Protein AF-A0A1U7URG5-F1 (afdb_monomer_lite)

Structure (mmCIF, N/CA/C/O backbone):
data_AF-A0A1U7URG5-F1
#
_entry.id   AF-A0A1U7URG5-F1
#
loop_
_atom_site.group_PDB
_atom_site.id
_atom_site.type_symbol
_atom_site.label_atom_id
_atom_site.label_alt_id
_atom_site.label_comp_id
_atom_site.label_asym_id
_atom_site.label_entity_id
_atom_site.label_seq_id
_atom_site.pdbx_PDB_ins_code
_atom_site.Cartn_x
_atom_site.Cartn_y
_atom_site.Cartn_z
_atom_site.occupancy
_atom_site.B_iso_or_equiv
_atom_site.auth_seq_id
_atom_site.auth_comp_id
_atom_site.auth_asym_id
_atom_site.auth_atom_id
_atom_site.pdbx_PDB_model_num
ATOM 1 N N . MET A 1 1 ? 45.554 3.160 -18.230 1.00 62.25 1 MET A N 1
ATOM 2 C CA . MET A 1 1 ? 44.450 2.730 -17.348 1.00 62.25 1 MET A CA 1
ATOM 3 C C . MET A 1 1 ? 44.588 1.233 -17.194 1.00 62.25 1 MET A C 1
ATOM 5 O O . MET A 1 1 ? 44.447 0.530 -18.188 1.00 62.25 1 MET A O 1
ATOM 9 N N . ASP A 1 2 ? 44.967 0.751 -16.015 1.00 84.00 2 ASP A N 1
ATOM 10 C CA . ASP A 1 2 ? 45.097 -0.683 -15.770 1.00 84.00 2 ASP A CA 1
ATOM 11 C C . ASP A 1 2 ? 43.785 -1.388 -16.108 1.00 84.00 2 ASP A C 1
ATOM 13 O O . ASP A 1 2 ? 42.723 -1.016 -15.608 1.00 84.00 2 ASP A O 1
ATOM 17 N N . VAL A 1 3 ? 43.851 -2.416 -16.955 1.00 86.19 3 VAL A N 1
ATOM 18 C CA . VAL A 1 3 ? 42.681 -3.203 -17.388 1.00 86.19 3 VAL A CA 1
ATOM 19 C C . VAL A 1 3 ? 41.876 -3.685 -16.177 1.00 86.19 3 VAL A C 1
ATOM 21 O O . VAL A 1 3 ? 40.649 -3.691 -16.189 1.00 86.19 3 VAL A O 1
ATOM 24 N N . LYS A 1 4 ? 42.570 -3.977 -15.074 1.00 83.50 4 LYS A N 1
ATOM 25 C CA . LYS A 1 4 ? 41.990 -4.347 -13.782 1.00 83.50 4 LYS A CA 1
ATOM 26 C C . LYS A 1 4 ? 41.081 -3.264 -13.181 1.00 83.50 4 LYS A C 1
ATOM 28 O O . LYS A 1 4 ? 40.049 -3.599 -12.607 1.00 83.50 4 LYS A O 1
ATOM 33 N N . VAL A 1 5 ? 41.424 -1.985 -13.338 1.00 86.44 5 VAL A N 1
ATOM 34 C CA . VAL A 1 5 ? 40.603 -0.849 -12.883 1.00 86.44 5 VAL A CA 1
ATOM 35 C C . VAL A 1 5 ? 39.357 -0.708 -13.755 1.00 86.44 5 VAL A C 1
ATOM 37 O O . VAL A 1 5 ? 38.270 -0.495 -13.227 1.00 86.44 5 VAL A O 1
ATOM 40 N N . ILE A 1 6 ? 39.490 -0.899 -15.070 1.00 87.62 6 ILE A N 1
ATOM 41 C CA . ILE A 1 6 ? 38.360 -0.837 -16.010 1.00 87.62 6 ILE A CA 1
ATOM 42 C C . ILE A 1 6 ? 37.364 -1.967 -15.729 1.00 87.62 6 ILE A C 1
ATOM 44 O O . ILE A 1 6 ? 36.161 -1.726 -15.667 1.00 87.62 6 ILE A O 1
ATOM 48 N N . VAL A 1 7 ? 37.860 -3.184 -15.487 1.00 90.56 7 VAL A N 1
ATOM 49 C CA . VAL A 1 7 ? 37.028 -4.344 -15.137 1.00 90.56 7 VAL A CA 1
ATOM 50 C C . VAL A 1 7 ? 36.306 -4.126 -13.806 1.00 90.56 7 VAL A C 1
ATOM 52 O O . VAL A 1 7 ? 35.104 -4.366 -13.724 1.00 90.56 7 VAL A O 1
ATOM 55 N N . MET A 1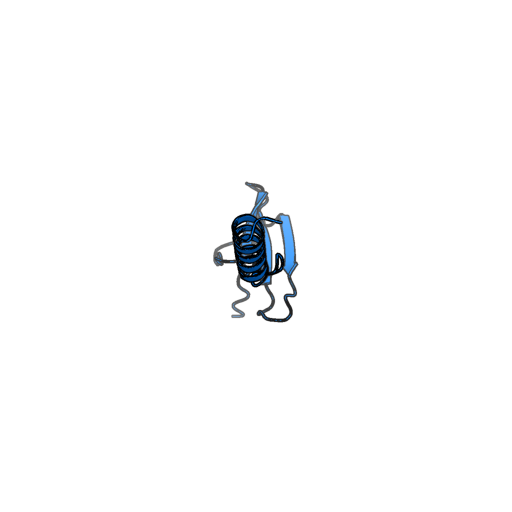 8 ? 36.999 -3.624 -12.778 1.00 89.31 8 MET A N 1
ATOM 56 C CA . MET A 1 8 ? 36.369 -3.320 -11.487 1.00 89.31 8 MET A CA 1
ATOM 57 C C . MET A 1 8 ? 35.303 -2.230 -11.608 1.00 89.31 8 MET A C 1
ATOM 59 O O . MET A 1 8 ? 34.220 -2.366 -11.044 1.00 89.31 8 MET A O 1
ATOM 63 N N . LEU A 1 9 ? 35.576 -1.176 -12.378 1.00 87.88 9 LEU A N 1
ATOM 64 C CA . LEU A 1 9 ? 34.620 -0.096 -12.602 1.00 87.88 9 LEU A CA 1
ATOM 65 C C . LEU A 1 9 ? 33.380 -0.589 -13.361 1.00 87.88 9 LEU A C 1
ATOM 67 O O . LEU A 1 9 ? 32.259 -0.275 -12.965 1.00 87.88 9 LEU A O 1
ATOM 71 N N . ALA A 1 10 ? 33.564 -1.410 -14.398 1.00 87.75 10 ALA A N 1
ATOM 72 C CA . ALA A 1 10 ? 32.464 -2.021 -15.140 1.00 87.75 10 ALA A CA 1
ATOM 73 C C . ALA A 1 10 ? 31.613 -2.948 -14.254 1.00 87.75 10 ALA A C 1
ATOM 75 O O . ALA A 1 10 ? 30.387 -2.921 -14.343 1.00 87.75 10 ALA A O 1
ATOM 76 N N . LEU A 1 11 ? 32.242 -3.719 -13.360 1.00 87.62 11 LEU A N 1
ATOM 77 C CA . LEU A 1 11 ? 31.541 -4.603 -12.425 1.00 87.62 11 LEU A CA 1
ATOM 78 C C . LEU A 1 11 ? 30.694 -3.813 -11.414 1.00 87.62 11 LEU A C 1
ATOM 80 O O . LEU A 1 11 ? 29.549 -4.174 -11.143 1.00 87.62 11 LEU A O 1
ATOM 84 N N . VAL A 1 12 ? 31.243 -2.717 -10.879 1.00 86.25 12 VAL A N 1
ATOM 85 C CA . VAL A 1 12 ? 30.535 -1.821 -9.950 1.00 86.25 12 VAL A CA 1
ATOM 86 C C . VAL A 1 12 ? 29.351 -1.151 -10.642 1.00 86.25 12 VAL A C 1
ATOM 88 O O . VAL A 1 12 ? 28.253 -1.136 -10.087 1.00 86.25 12 VAL A O 1
ATOM 91 N N . LEU A 1 13 ? 29.541 -0.652 -11.865 1.00 83.50 13 LEU A N 1
ATOM 92 C CA . LEU A 1 13 ? 28.467 -0.050 -12.656 1.00 83.50 13 LEU A CA 1
ATOM 93 C C . LEU A 1 13 ? 27.369 -1.067 -12.983 1.00 83.50 13 LEU A C 1
ATOM 95 O O . LEU A 1 13 ? 26.196 -0.770 -12.784 1.00 83.50 13 LEU A O 1
ATOM 99 N N . ALA A 1 14 ? 27.727 -2.288 -13.386 1.00 82.81 14 ALA A N 1
ATOM 100 C CA . ALA A 1 14 ? 26.756 -3.352 -13.637 1.00 82.81 14 ALA A CA 1
ATOM 101 C C . ALA A 1 14 ? 25.957 -3.711 -12.372 1.00 82.81 14 ALA A C 1
ATOM 103 O O . ALA A 1 14 ? 24.733 -3.837 -12.429 1.00 82.81 14 ALA A O 1
ATOM 104 N N . ALA A 1 15 ? 26.621 -3.820 -11.217 1.00 80.50 15 ALA A N 1
ATOM 105 C CA . ALA A 1 15 ? 25.963 -4.078 -9.939 1.00 80.50 15 ALA A CA 1
ATOM 106 C C . ALA A 1 15 ? 25.030 -2.931 -9.513 1.00 80.50 15 ALA A C 1
ATOM 108 O O . ALA A 1 15 ? 23.975 -3.187 -8.932 1.00 80.50 15 ALA A O 1
ATOM 109 N N . LEU A 1 16 ? 25.392 -1.679 -9.809 1.00 74.75 16 LEU A N 1
ATOM 110 C CA . LEU A 1 16 ? 24.541 -0.512 -9.571 1.00 74.75 16 LEU A CA 1
ATOM 111 C C . LEU A 1 16 ? 23.329 -0.504 -10.506 1.00 74.75 16 LEU A C 1
ATOM 113 O O . LEU A 1 16 ? 22.219 -0.346 -10.016 1.00 74.75 16 LEU A O 1
ATOM 117 N N . CYS A 1 17 ? 23.497 -0.778 -11.801 1.00 70.69 17 CYS A N 1
ATOM 118 C CA . CYS A 1 17 ? 22.383 -0.889 -12.750 1.00 70.69 17 CYS A CA 1
ATOM 119 C C . CYS A 1 17 ? 21.419 -2.039 -12.398 1.00 70.69 17 CYS A C 1
ATOM 121 O O . CYS A 1 17 ? 20.206 -1.889 -12.510 1.00 70.69 17 CYS A O 1
ATOM 123 N N . LEU A 1 18 ? 21.937 -3.173 -11.913 1.00 66.62 18 LEU A N 1
ATOM 124 C CA . LEU A 1 18 ? 21.125 -4.290 -11.406 1.00 66.62 18 LEU A CA 1
ATOM 125 C C . LEU A 1 18 ? 20.375 -3.939 -10.112 1.00 66.62 18 LEU A C 1
ATOM 127 O O . LEU A 1 18 ? 19.292 -4.470 -9.863 1.00 66.62 18 LEU A O 1
ATOM 131 N N . ARG A 1 19 ? 20.934 -3.051 -9.281 1.00 60.53 19 ARG A N 1
ATOM 132 C CA . ARG A 1 19 ? 20.262 -2.520 -8.085 1.00 60.53 19 ARG A CA 1
ATOM 133 C C . ARG A 1 19 ? 19.214 -1.463 -8.434 1.00 60.53 19 ARG A C 1
ATOM 135 O O . ARG A 1 19 ? 18.166 -1.449 -7.795 1.00 60.53 19 ARG A O 1
ATOM 142 N N . ASP A 1 20 ? 19.469 -0.652 -9.457 1.00 56.03 20 ASP A N 1
ATOM 143 C CA . ASP A 1 20 ? 18.567 0.395 -9.959 1.00 56.03 20 ASP A CA 1
ATOM 144 C C . ASP A 1 20 ? 17.309 -0.182 -10.637 1.00 56.03 20 ASP A C 1
ATOM 146 O O . ASP A 1 20 ? 16.270 0.466 -10.714 1.00 56.03 20 ASP A O 1
ATOM 150 N N . GLY A 1 21 ? 17.342 -1.467 -11.014 1.00 52.53 21 GLY A N 1
ATOM 151 C CA . GLY A 1 21 ? 16.164 -2.226 -11.449 1.00 52.53 21 GLY A CA 1
ATOM 152 C C . GLY A 1 21 ? 15.087 -2.429 -10.372 1.00 52.53 21 GLY A C 1
ATOM 153 O O . GLY A 1 21 ? 14.022 -2.974 -10.664 1.00 52.53 21 GLY A O 1
ATOM 154 N N . LYS A 1 22 ? 15.325 -1.999 -9.127 1.00 45.47 22 LYS A N 1
ATOM 155 C CA . LYS A 1 22 ? 14.260 -1.809 -8.139 1.00 45.47 22 LYS A CA 1
ATOM 156 C C . LYS A 1 22 ? 14.062 -0.311 -7.982 1.00 45.47 22 LYS A C 1
ATOM 158 O O . LYS A 1 22 ? 14.843 0.316 -7.265 1.00 45.47 22 LYS A O 1
ATOM 163 N N . PRO A 1 23 ? 13.036 0.271 -8.623 1.00 43.16 23 PRO A N 1
ATOM 164 C CA . PRO A 1 23 ? 12.765 1.676 -8.420 1.00 43.16 23 PRO A CA 1
ATOM 165 C C . PRO A 1 23 ? 12.557 1.908 -6.919 1.00 43.16 23 PRO A C 1
ATOM 167 O O . PRO A 1 23 ? 11.902 1.117 -6.241 1.00 43.16 23 PRO A O 1
ATOM 170 N N . VAL A 1 24 ? 13.030 3.041 -6.404 1.00 50.06 24 VAL A N 1
ATOM 171 C CA . VAL A 1 24 ? 12.595 3.604 -5.109 1.00 50.06 24 VAL A CA 1
ATOM 172 C C . VAL A 1 24 ? 11.068 3.855 -5.077 1.00 50.06 24 VAL A C 1
ATOM 174 O O . VAL A 1 24 ? 10.503 4.235 -4.060 1.00 50.06 24 VAL A O 1
ATOM 177 N N . SER A 1 25 ? 10.363 3.570 -6.175 1.00 45.59 25 SER A N 1
ATOM 178 C CA . SER A 1 25 ? 8.908 3.418 -6.277 1.00 45.59 25 SER A CA 1
ATOM 179 C C . SER A 1 25 ? 8.382 2.038 -5.844 1.00 45.59 25 SER A C 1
ATOM 181 O O . SER A 1 25 ? 7.175 1.823 -5.875 1.00 45.59 25 SER A O 1
ATOM 183 N N . LEU A 1 26 ? 9.244 1.101 -5.426 1.00 45.06 26 LEU A N 1
ATOM 184 C CA . LEU A 1 26 ? 8.890 -0.244 -4.954 1.00 45.06 26 LEU A CA 1
ATOM 185 C C . LEU A 1 26 ? 8.643 -0.328 -3.442 1.00 45.06 26 LEU A C 1
ATOM 187 O O . LEU A 1 26 ? 8.813 -1.379 -2.836 1.00 45.06 26 LEU A O 1
ATOM 191 N N . SER A 1 27 ? 8.073 0.733 -2.864 1.00 47.31 27 SER A N 1
ATOM 192 C CA . SER A 1 27 ? 7.020 0.565 -1.850 1.00 47.31 27 SER A CA 1
ATOM 193 C C . SER A 1 27 ? 5.733 0.082 -2.542 1.00 47.31 27 SER A C 1
ATOM 195 O O . SER A 1 27 ? 4.692 0.720 -2.469 1.00 47.31 27 SER A O 1
ATOM 197 N N . TYR A 1 28 ? 5.804 -1.046 -3.256 1.00 45.84 28 TYR A N 1
ATOM 198 C CA . TYR A 1 28 ? 4.651 -1.733 -3.860 1.00 45.84 28 TYR A CA 1
ATOM 199 C C . TYR A 1 28 ? 3.959 -2.662 -2.844 1.00 45.84 28 TYR A C 1
ATOM 201 O O . TYR A 1 28 ? 3.239 -3.587 -3.204 1.00 45.84 28 TYR A O 1
ATOM 209 N N . GLY A 1 29 ? 4.184 -2.436 -1.548 1.00 50.66 29 GLY A N 1
ATOM 210 C CA . GLY A 1 29 ? 3.281 -2.940 -0.528 1.00 50.66 29 GLY A CA 1
ATOM 211 C C . GLY A 1 29 ? 2.060 -2.036 -0.490 1.00 50.66 29 GLY A C 1
ATOM 212 O O . GLY A 1 29 ? 2.198 -0.814 -0.435 1.00 50.66 29 GLY A O 1
ATOM 213 N N . CYS A 1 30 ? 0.864 -2.621 -0.487 1.00 50.62 30 CYS A N 1
ATOM 214 C CA . CYS A 1 30 ? -0.310 -1.893 -0.028 1.00 50.62 30 CYS A CA 1
ATOM 215 C C . CYS A 1 30 ? 0.038 -1.224 1.318 1.00 50.62 30 CYS A C 1
ATOM 217 O O . CYS A 1 30 ? 0.586 -1.909 2.187 1.00 50.62 30 CYS A O 1
ATOM 219 N N . PRO A 1 31 ? -0.258 0.076 1.528 1.00 61.50 31 PRO A N 1
ATOM 220 C CA . PRO A 1 31 ? -0.055 0.726 2.828 1.00 61.50 31 PRO A CA 1
ATOM 221 C C . PRO A 1 31 ? -0.765 -0.030 3.964 1.00 61.50 31 PRO A C 1
ATOM 223 O O . PRO A 1 31 ? -0.398 0.095 5.130 1.00 61.50 31 PRO A O 1
ATOM 226 N N . CYS A 1 32 ? -1.741 -0.855 3.595 1.00 59.12 32 CYS A N 1
ATOM 227 C CA . CYS A 1 32 ? -2.455 -1.802 4.422 1.00 59.12 32 CYS A CA 1
ATOM 228 C C . CYS A 1 32 ? -2.031 -3.244 4.125 1.00 59.12 32 CYS A C 1
ATOM 230 O O . CYS A 1 32 ? -2.410 -3.796 3.097 1.00 59.12 32 CYS A O 1
ATOM 232 N N . GLN A 1 33 ? -1.277 -3.871 5.032 1.00 61.16 33 GLN A N 1
ATOM 233 C CA . GLN A 1 33 ? -1.044 -5.325 4.997 1.00 61.16 33 GLN A CA 1
ATOM 234 C C . GLN A 1 33 ? -2.126 -6.117 5.739 1.00 61.16 33 GLN A C 1
ATOM 236 O O . GLN A 1 33 ? -2.361 -7.274 5.412 1.00 61.16 33 GLN A O 1
ATOM 241 N N . PHE A 1 34 ? -2.785 -5.499 6.723 1.00 62.09 34 PHE A N 1
ATOM 242 C CA . PHE A 1 34 ? -3.782 -6.145 7.569 1.00 62.09 34 PHE A CA 1
ATOM 243 C C . PHE A 1 34 ? -4.982 -5.231 7.764 1.00 62.09 34 PHE A C 1
ATOM 245 O O . PHE A 1 34 ? -4.817 -4.036 8.027 1.00 62.09 34 PHE A O 1
ATOM 252 N N . PHE A 1 35 ? -6.170 -5.815 7.653 1.00 68.94 3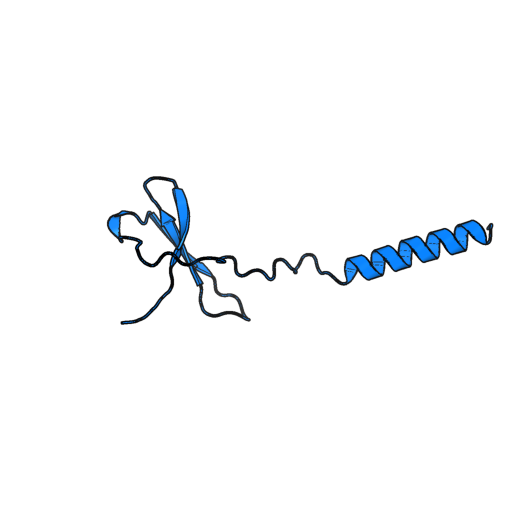5 PHE A N 1
ATOM 253 C CA . PHE A 1 35 ? -7.435 -5.145 7.899 1.00 68.94 35 PHE A CA 1
ATOM 254 C C . PHE A 1 35 ? -7.988 -5.567 9.261 1.00 68.94 35 PHE A C 1
ATOM 256 O O . PHE A 1 35 ? -8.002 -6.746 9.603 1.00 68.94 35 PHE A O 1
ATOM 263 N N . GLU A 1 36 ? -8.431 -4.588 10.038 1.00 70.75 36 GLU A N 1
ATOM 264 C CA . GLU A 1 36 ? -9.110 -4.767 11.319 1.00 70.75 36 GLU A CA 1
ATOM 265 C C . GLU A 1 36 ? -10.611 -4.570 11.092 1.00 70.75 36 GLU A C 1
ATOM 267 O O . GLU A 1 36 ? -11.064 -3.465 10.783 1.00 70.75 36 GLU A O 1
ATOM 272 N N . SER A 1 37 ? -11.392 -5.640 11.231 1.00 67.56 37 SER A N 1
ATOM 273 C CA . SER A 1 37 ? -12.847 -5.608 11.037 1.00 67.56 37 SER A CA 1
ATOM 274 C C . SER A 1 37 ? -13.608 -5.124 12.280 1.00 67.56 37 SER A C 1
ATOM 276 O O . SER A 1 37 ? -14.766 -4.721 12.178 1.00 67.56 37 SER A O 1
ATOM 278 N N . GLN A 1 38 ? -12.970 -5.095 13.458 1.00 68.94 38 GLN A N 1
ATOM 279 C CA . GLN A 1 38 ? -13.599 -4.733 14.739 1.00 68.94 38 GLN A CA 1
ATOM 280 C C . GLN A 1 38 ? -13.281 -3.304 15.207 1.00 68.94 38 GLN A C 1
ATOM 282 O O . GLN A 1 38 ? -13.083 -3.038 16.396 1.00 68.94 38 GLN A O 1
ATOM 287 N N . VAL A 1 39 ? -13.261 -2.335 14.292 1.00 71.06 39 VAL A N 1
ATOM 288 C CA . VAL A 1 39 ? -13.046 -0.931 14.668 1.00 71.06 39 VAL A CA 1
ATOM 289 C C . VAL A 1 39 ? -14.380 -0.234 14.949 1.00 71.06 39 VAL A C 1
ATOM 291 O O . VAL A 1 39 ? -15.088 0.204 14.043 1.00 71.06 39 VAL A O 1
ATOM 294 N N . ALA A 1 40 ? -14.718 -0.073 16.232 1.00 75.00 40 ALA A N 1
ATOM 295 C CA . ALA A 1 40 ? -15.881 0.713 16.643 1.00 75.00 40 ALA A CA 1
ATOM 296 C C . ALA A 1 40 ? -15.726 2.194 16.240 1.00 75.00 40 ALA A C 1
ATOM 298 O O . ALA A 1 40 ? -14.717 2.833 16.554 1.00 75.00 40 ALA A O 1
ATOM 299 N N . ARG A 1 41 ? -16.762 2.776 15.615 1.00 73.44 41 ARG A N 1
ATOM 300 C CA . ARG A 1 41 ? -16.766 4.170 15.108 1.00 73.44 41 ARG A CA 1
ATOM 301 C C . ARG A 1 41 ? -16.369 5.208 16.165 1.00 73.44 41 ARG A C 1
ATOM 303 O O . ARG A 1 41 ? -15.731 6.207 15.847 1.00 73.44 41 ARG A O 1
ATOM 310 N N . VAL A 1 42 ? -16.697 4.951 17.431 1.00 75.12 42 VAL A N 1
ATOM 311 C CA . VAL A 1 42 ? -16.390 5.827 18.575 1.00 75.12 42 VAL A CA 1
ATOM 312 C C . VAL A 1 42 ? -14.879 6.029 18.753 1.00 75.12 42 VAL A C 1
ATOM 314 O O . VAL A 1 42 ? -14.430 7.119 19.125 1.00 75.12 42 VAL A O 1
ATOM 317 N N . HIS A 1 43 ? -14.087 5.006 18.426 1.00 76.50 43 HIS A N 1
ATOM 318 C CA . HIS A 1 43 ? -12.638 5.002 18.589 1.00 76.50 43 HIS A CA 1
ATOM 319 C C . HIS A 1 43 ? -11.887 5.618 17.405 1.00 76.50 43 HIS A C 1
ATOM 321 O O . HIS A 1 43 ? -10.672 5.768 17.501 1.00 76.50 43 HIS A O 1
ATOM 327 N N . VAL A 1 44 ? -12.559 6.027 16.324 1.00 75.38 44 VAL A N 1
ATOM 328 C CA . VAL A 1 44 ? -11.912 6.614 15.140 1.00 75.38 44 VAL A CA 1
ATOM 329 C C . VAL A 1 44 ? -11.806 8.133 15.281 1.00 75.38 44 VAL A C 1
ATOM 331 O O . VAL A 1 44 ? -12.789 8.824 15.541 1.00 75.38 44 VAL A O 1
ATOM 334 N N . LYS A 1 45 ? -10.591 8.662 15.125 1.00 81.06 45 LYS A N 1
ATOM 335 C CA . LYS A 1 45 ? -10.270 10.096 15.142 1.00 81.06 45 LYS A CA 1
ATOM 336 C C . LYS A 1 45 ? -10.400 10.712 13.752 1.00 81.06 45 LYS A C 1
ATOM 338 O O . LYS A 1 45 ? -11.054 11.735 13.604 1.00 81.06 45 LYS A O 1
ATOM 343 N N . CYS A 1 46 ? -9.764 10.089 12.762 1.00 75.56 46 CYS A N 1
ATOM 344 C CA . CYS A 1 46 ? -9.731 10.539 11.371 1.00 75.56 46 CYS A CA 1
ATOM 345 C C . CYS A 1 46 ? -9.687 9.327 10.436 1.00 75.56 46 CYS A C 1
ATOM 347 O O . CYS A 1 46 ? -9.057 8.322 10.770 1.00 75.56 46 CYS A O 1
ATOM 349 N N . LEU A 1 47 ? -10.297 9.458 9.259 1.00 79.00 47 LEU A N 1
ATOM 350 C CA . LEU A 1 47 ? -10.207 8.494 8.164 1.00 79.00 47 LEU A CA 1
ATOM 351 C C . LEU A 1 47 ? -9.372 9.096 7.033 1.00 79.00 47 LEU A C 1
ATOM 353 O O . LEU A 1 47 ? -9.514 10.278 6.716 1.00 79.00 47 LEU A O 1
ATOM 357 N N . LYS A 1 48 ? -8.509 8.286 6.429 1.00 80.38 48 LYS A N 1
ATOM 358 C CA . LYS A 1 48 ? -7.717 8.640 5.255 1.00 80.38 48 LYS A CA 1
ATOM 359 C C . LYS A 1 48 ? -8.017 7.637 4.151 1.00 80.38 48 LYS A C 1
ATOM 361 O O . LYS A 1 48 ? -7.814 6.441 4.332 1.00 80.38 48 LYS A O 1
ATOM 366 N N . ILE A 1 49 ? -8.497 8.145 3.024 1.00 78.94 49 ILE A N 1
ATOM 367 C CA . ILE A 1 49 ? -8.771 7.349 1.830 1.00 78.94 49 ILE A CA 1
ATOM 368 C C . ILE A 1 49 ? -7.514 7.371 0.967 1.00 78.94 49 ILE A C 1
ATOM 370 O O . ILE A 1 49 ? -6.999 8.445 0.648 1.00 78.94 49 ILE A O 1
ATOM 374 N N . LEU A 1 50 ? -7.006 6.194 0.618 1.00 76.31 50 LEU A N 1
ATOM 375 C CA . LEU A 1 50 ? -5.896 6.042 -0.309 1.00 76.31 50 LEU A CA 1
ATOM 376 C C . LEU A 1 50 ? -6.422 5.502 -1.634 1.00 76.31 50 LEU A C 1
ATOM 378 O O . LEU A 1 50 ? -6.979 4.408 -1.702 1.00 76.31 50 LEU A O 1
ATOM 382 N N . ASN A 1 51 ? -6.231 6.305 -2.679 1.00 72.50 51 ASN A N 1
ATOM 383 C CA . ASN A 1 51 ? -6.510 5.919 -4.050 1.00 72.50 51 ASN A CA 1
ATOM 384 C C . ASN A 1 51 ? -5.194 5.513 -4.717 1.00 72.50 51 ASN A C 1
ATOM 386 O O . ASN A 1 51 ? -4.402 6.367 -5.121 1.00 72.50 51 ASN A O 1
ATOM 390 N N . THR A 1 52 ? -4.929 4.214 -4.760 1.00 70.62 52 THR A N 1
ATOM 391 C CA . THR A 1 52 ? -3.765 3.633 -5.430 1.00 70.62 52 THR A CA 1
ATOM 392 C C . THR A 1 52 ? -4.199 3.081 -6.790 1.00 70.62 52 THR A C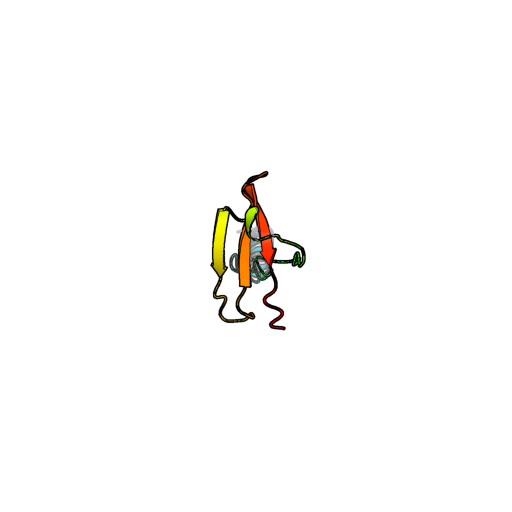 1
ATOM 394 O O . THR A 1 52 ? -5.073 2.222 -6.830 1.00 70.62 52 THR A O 1
ATOM 397 N N . PRO A 1 53 ? -3.584 3.504 -7.912 1.00 64.81 53 PRO A N 1
ATOM 398 C CA . PRO A 1 53 ? -4.072 3.203 -9.267 1.00 64.81 53 PRO A CA 1
ATOM 399 C C . PRO A 1 53 ? -4.058 1.713 -9.665 1.00 64.81 53 PRO A C 1
ATOM 401 O O . PRO A 1 53 ? -4.580 1.373 -10.717 1.00 64.81 53 PRO A O 1
ATOM 404 N N . ASN A 1 54 ? -3.499 0.827 -8.831 1.00 62.59 54 ASN A N 1
ATOM 405 C CA . ASN A 1 54 ? -3.396 -0.619 -9.074 1.00 62.59 54 ASN A CA 1
ATOM 406 C C . ASN A 1 54 ? -4.054 -1.484 -7.980 1.00 62.59 54 ASN A C 1
ATOM 408 O O . ASN A 1 54 ? -3.940 -2.707 -8.021 1.00 62.59 54 ASN A O 1
ATOM 412 N N . HIS A 1 55 ? -4.706 -0.880 -6.982 1.00 64.12 55 HIS A N 1
ATOM 413 C CA . HIS A 1 55 ? -5.315 -1.611 -5.869 1.00 64.12 55 HIS A CA 1
ATOM 414 C C . HIS A 1 55 ? -6.745 -1.135 -5.611 1.00 64.12 55 HIS A C 1
ATOM 416 O O . HIS A 1 55 ? -7.117 -0.021 -5.972 1.00 64.12 55 HIS A O 1
ATOM 422 N N . ALA A 1 56 ? -7.545 -1.985 -4.961 1.00 69.81 56 ALA A N 1
ATOM 423 C CA . ALA A 1 56 ? -8.843 -1.580 -4.439 1.00 69.81 56 ALA A CA 1
ATOM 424 C C . ALA A 1 56 ? -8.688 -0.385 -3.484 1.00 69.81 56 ALA A C 1
ATOM 426 O O . ALA A 1 56 ? -7.639 -0.197 -2.864 1.00 69.81 56 ALA A O 1
ATOM 427 N N . LEU A 1 57 ? -9.738 0.425 -3.383 1.00 71.69 57 LEU A N 1
ATOM 428 C CA . LEU A 1 57 ? -9.770 1.638 -2.571 1.00 71.69 57 LEU A CA 1
ATOM 429 C C . LEU A 1 57 ? -9.498 1.288 -1.096 1.00 71.69 57 LEU A C 1
ATOM 431 O O . LEU A 1 57 ? -10.257 0.534 -0.493 1.00 71.69 57 LEU A O 1
ATOM 435 N N . GLN A 1 58 ? -8.411 1.808 -0.515 1.00 74.88 58 GLN A N 1
ATOM 436 C CA . GLN A 1 58 ? -8.001 1.478 0.858 1.00 74.88 58 GLN A CA 1
ATOM 437 C C . GLN A 1 58 ? -8.396 2.584 1.830 1.00 74.88 58 GLN A C 1
ATOM 439 O O . GLN A 1 58 ? -8.164 3.769 1.570 1.00 74.88 58 GLN A O 1
ATOM 444 N N . ILE A 1 59 ? -8.943 2.202 2.985 1.00 80.44 59 ILE A N 1
ATOM 445 C CA . ILE A 1 59 ? -9.289 3.135 4.059 1.00 80.44 59 ILE A CA 1
ATOM 446 C C . ILE A 1 59 ? -8.400 2.879 5.269 1.00 80.44 59 ILE A C 1
ATOM 448 O O . ILE A 1 59 ? -8.376 1.789 5.834 1.00 80.44 59 ILE A O 1
ATOM 452 N N . VAL A 1 60 ? -7.705 3.927 5.704 1.00 83.62 60 VAL A N 1
ATOM 453 C CA . VAL A 1 60 ? -6.911 3.930 6.932 1.00 83.62 60 VAL A CA 1
ATOM 454 C C . VAL A 1 60 ? -7.638 4.749 7.988 1.00 83.62 60 VAL A C 1
ATOM 456 O O . VAL A 1 60 ? -7.892 5.941 7.808 1.00 83.62 60 VAL A O 1
ATOM 459 N N . ALA A 1 61 ? -7.941 4.128 9.119 1.00 84.94 61 ALA A N 1
ATOM 460 C CA . ALA A 1 61 ? -8.476 4.787 10.294 1.00 84.94 61 ALA A CA 1
ATOM 461 C C . ALA A 1 61 ? -7.371 5.074 11.305 1.00 84.94 61 ALA A C 1
ATOM 463 O O . ALA A 1 61 ? -6.587 4.203 11.679 1.00 84.94 61 ALA A O 1
ATOM 464 N N . ARG A 1 62 ? -7.339 6.30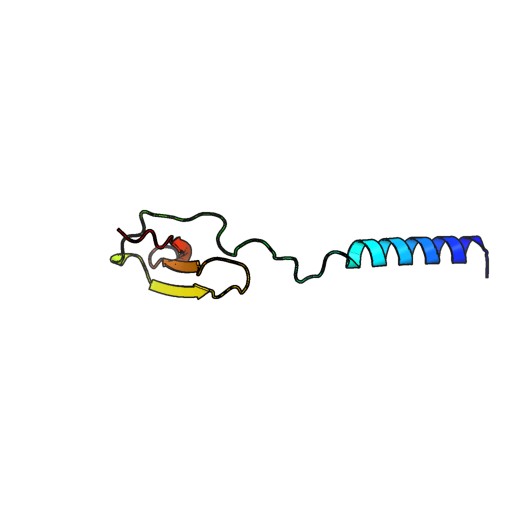9 11.801 1.00 81.56 62 ARG A N 1
ATOM 465 C CA . ARG A 1 62 ? -6.5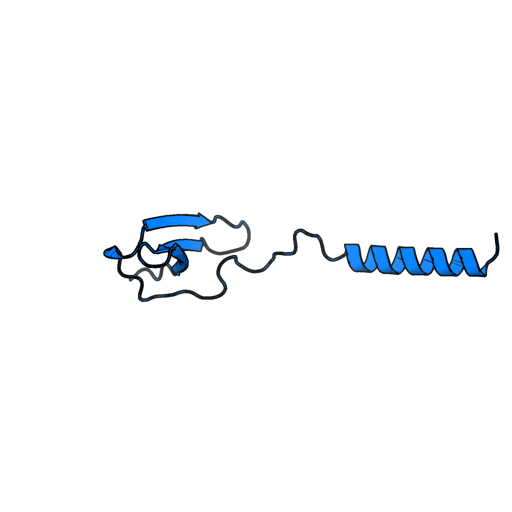13 6.693 12.944 1.00 81.56 62 ARG A CA 1
ATOM 466 C C . ARG A 1 62 ? -7.350 6.614 14.210 1.00 81.56 62 ARG A C 1
ATOM 468 O O . ARG A 1 62 ? -8.363 7.302 14.307 1.00 81.56 62 ARG A O 1
ATOM 475 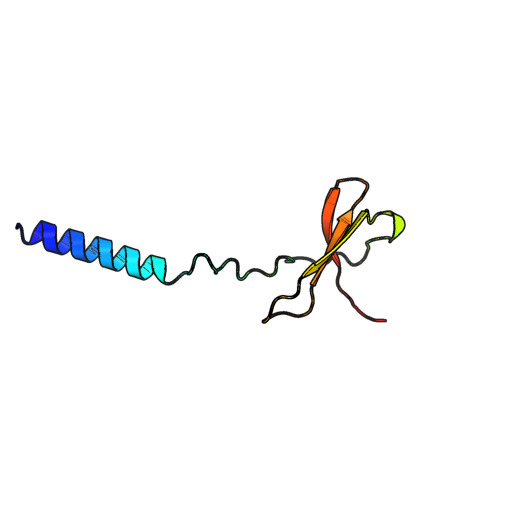N N . LEU A 1 63 ? -6.927 5.821 15.185 1.00 83.50 63 LEU A N 1
ATOM 476 C CA . LEU A 1 63 ? -7.649 5.627 16.442 1.00 83.50 63 LEU A CA 1
ATOM 477 C C . LEU A 1 63 ? -7.390 6.767 17.439 1.00 83.50 63 LEU A C 1
ATOM 479 O O . LEU A 1 63 ? -6.290 7.307 17.507 1.00 83.50 63 LEU A O 1
ATOM 483 N N . LYS A 1 64 ? -8.391 7.127 18.249 1.00 82.00 64 LYS A N 1
ATOM 484 C CA . LYS A 1 64 ? -8.297 8.172 19.285 1.00 82.00 64 LYS A CA 1
ATOM 485 C C . LYS A 1 64 ? -7.441 7.743 20.473 1.00 82.00 64 LYS A C 1
ATOM 487 O O . LYS A 1 64 ? -6.661 8.546 20.966 1.00 82.00 64 LYS A O 1
ATOM 492 N N . ASN A 1 65 ? -7.593 6.493 20.911 1.00 81.12 65 ASN A N 1
ATOM 493 C CA . ASN A 1 65 ? -7.009 6.009 22.164 1.00 81.12 65 ASN A CA 1
ATOM 494 C C . ASN A 1 65 ? -5.474 5.924 22.106 1.00 81.12 65 ASN A C 1
ATOM 496 O O . ASN A 1 65 ? -4.776 6.332 23.022 1.00 81.12 65 ASN A O 1
ATOM 500 N N . ASN A 1 66 ? -4.938 5.415 20.999 1.00 78.94 66 ASN A N 1
ATOM 501 C CA . ASN A 1 66 ? -3.513 5.107 20.864 1.00 78.94 66 ASN A CA 1
ATOM 502 C C . ASN A 1 66 ? -2.863 5.776 19.641 1.00 78.94 66 ASN A C 1
ATOM 504 O O . ASN A 1 66 ? -1.717 5.469 19.323 1.00 78.94 66 ASN A O 1
ATOM 508 N N . ASN A 1 67 ? -3.587 6.655 18.928 1.00 77.50 67 ASN A N 1
ATOM 509 C CA . ASN A 1 67 ? -3.157 7.278 17.668 1.00 77.50 67 ASN A CA 1
ATOM 510 C C . ASN A 1 67 ? -2.671 6.284 16.594 1.00 77.50 67 ASN A C 1
ATOM 512 O O . ASN A 1 67 ? -2.065 6.719 15.609 1.00 77.50 67 ASN A O 1
ATOM 516 N N . ARG A 1 68 ? -2.946 4.980 16.752 1.00 82.12 68 ARG A N 1
ATOM 517 C CA . ARG A 1 68 ? -2.534 3.950 15.799 1.00 82.12 68 ARG A CA 1
ATOM 518 C C . ARG A 1 68 ? -3.328 4.091 14.512 1.00 82.12 68 ARG A C 1
ATOM 520 O O . ARG A 1 68 ? -4.491 4.492 14.526 1.00 82.12 68 ARG A O 1
ATOM 527 N N . GLN A 1 69 ? -2.665 3.770 13.411 1.00 81.69 69 GLN A N 1
ATOM 528 C CA . GLN A 1 69 ? -3.267 3.688 12.092 1.00 81.69 69 GLN A CA 1
ATOM 529 C C . GLN A 1 69 ? -3.575 2.222 11.818 1.00 81.69 69 GLN A C 1
ATOM 531 O O . GLN A 1 69 ? -2.681 1.383 11.910 1.00 81.69 69 GLN A O 1
ATOM 536 N N . VAL A 1 70 ? -4.837 1.928 11.542 1.00 82.88 70 VAL A N 1
ATOM 537 C CA . VAL A 1 70 ? -5.326 0.594 11.196 1.00 82.88 70 VAL A CA 1
ATOM 538 C C . VAL A 1 70 ? -6.068 0.690 9.879 1.00 82.88 70 VAL A C 1
ATOM 540 O O . VAL A 1 70 ? -6.724 1.696 9.609 1.00 82.88 70 VAL A O 1
ATOM 543 N N . CYS A 1 71 ? -5.950 -0.330 9.045 1.00 82.12 71 CYS A N 1
ATOM 544 C CA . CYS A 1 71 ? -6.711 -0.381 7.812 1.00 82.12 71 CYS A CA 1
ATOM 545 C C . CYS A 1 71 ? -8.043 -1.059 8.070 1.00 82.12 71 CYS A C 1
ATOM 547 O O . CYS A 1 71 ? -8.108 -2.032 8.816 1.00 82.12 71 CYS A O 1
ATOM 549 N N . ILE A 1 72 ? -9.101 -0.514 7.488 1.00 80.38 72 ILE A N 1
ATOM 550 C CA . ILE A 1 72 ? -10.452 -1.049 7.613 1.00 80.38 72 ILE A CA 1
ATOM 551 C C . ILE A 1 72 ? -10.866 -1.509 6.229 1.00 80.38 72 ILE A C 1
ATOM 553 O O . ILE A 1 72 ? -10.693 -0.767 5.258 1.00 80.38 72 ILE A O 1
ATOM 557 N N . ASP A 1 73 ? -11.372 -2.732 6.154 1.00 72.12 73 ASP A N 1
ATOM 558 C CA . ASP A 1 73 ? -11.944 -3.234 4.920 1.00 72.12 73 ASP A CA 1
ATOM 559 C C . ASP A 1 73 ? -13.393 -2.760 4.797 1.00 72.12 73 ASP A C 1
ATOM 561 O O . ASP A 1 73 ? -14.151 -2.764 5.772 1.00 72.12 73 ASP A O 1
ATOM 565 N N . LEU A 1 74 ? -13.773 -2.324 3.602 1.00 64.94 74 LEU A N 1
ATOM 566 C CA . LEU A 1 74 ? -15.162 -2.021 3.278 1.00 64.94 74 LEU A CA 1
ATOM 567 C C . LEU A 1 74 ? -15.830 -3.314 2.808 1.00 64.94 74 LEU A C 1
ATOM 569 O O . LEU A 1 74 ? -16.248 -3.418 1.656 1.00 64.94 74 LEU A O 1
ATOM 573 N N . GLU A 1 75 ? -15.954 -4.303 3.692 1.00 55.41 75 GLU A N 1
ATOM 574 C CA . GLU A 1 75 ? -16.906 -5.382 3.439 1.00 55.41 75 GLU A CA 1
ATOM 575 C C . GLU A 1 75 ? -18.313 -4.792 3.600 1.00 55.41 75 GLU A C 1
ATOM 577 O O . GLU A 1 75 ? -18.848 -4.658 4.702 1.00 55.41 75 GLU A O 1
ATOM 582 N N . PHE A 1 76 ? -18.884 -4.341 2.483 1.00 46.94 76 PHE A N 1
ATOM 583 C CA . PHE A 1 76 ? -20.282 -3.939 2.406 1.00 46.94 76 PHE A CA 1
ATOM 584 C C . PHE A 1 76 ? -21.158 -5.157 2.729 1.00 46.94 76 PHE A C 1
ATOM 586 O O . PHE A 1 76 ? -21.207 -6.112 1.953 1.00 46.94 76 PHE A O 1
ATOM 593 N N . LYS A 1 77 ? -21.865 -5.101 3.859 1.00 42.09 77 LYS A N 1
ATOM 594 C CA . LYS A 1 77 ? -23.007 -5.962 4.167 1.00 42.09 77 LYS A CA 1
ATOM 595 C C . LYS A 1 77 ? -24.243 -5.116 4.420 1.00 42.09 77 LYS A C 1
ATOM 597 O O . LYS A 1 77 ? -24.092 -4.040 5.044 1.00 42.09 77 LYS A O 1
#

Secondary structure (DSSP, 8-state):
--HHHHHHHHHHHHHHHHHHTS-TT---S-S-S-B-S---GGGEEEEEEE--TTSPPEEEEEETTT--EEEE-----

Sequence (77 aa):
MDVKVIVMLALVLAALCLRDGKPVSLSYGCPCQFFESQVARVHVKCLKILNTPNHALQIVARLKNNNRQVCIDLEFK

Radius of gyration: 22.16 Å; chains: 1; bounding box: 68×17×40 Å

pLDDT: mean 71.22, std 13.3, range [42.09, 90.56]

Organism: Carlito syrichta (NCBI:txid1868482)

Foldseek 3Di:
DPVVVVVVVVVVVVVVVVVVVCPPVPVPDDPAPDADAPDDPVQFDDKDWDDDPPDDIWIWTQGPPPRDIHTHDPPPD